Protein AF-A0A6L6GEM6-F1 (afdb_monomer)

Structure (mmCIF, N/CA/C/O backbone):
data_AF-A0A6L6GEM6-F1
#
_entry.id   AF-A0A6L6GEM6-F1
#
loop_
_atom_site.group_PDB
_atom_site.id
_atom_site.type_symbol
_atom_site.label_atom_id
_atom_site.label_alt_id
_atom_site.label_comp_id
_atom_site.label_asym_id
_atom_site.label_entity_id
_atom_site.label_seq_id
_atom_site.pdbx_PDB_ins_code
_atom_site.Cartn_x
_atom_site.Cartn_y
_atom_site.Cartn_z
_atom_site.occupancy
_atom_site.B_iso_or_equiv
_atom_site.auth_seq_id
_atom_site.auth_comp_id
_atom_site.auth_asym_id
_atom_site.auth_atom_id
_atom_site.pdbx_PDB_model_num
ATOM 1 N N . MET A 1 1 ? 0.327 12.393 -10.657 1.00 83.25 1 MET A N 1
ATOM 2 C CA . MET A 1 1 ? -0.596 11.288 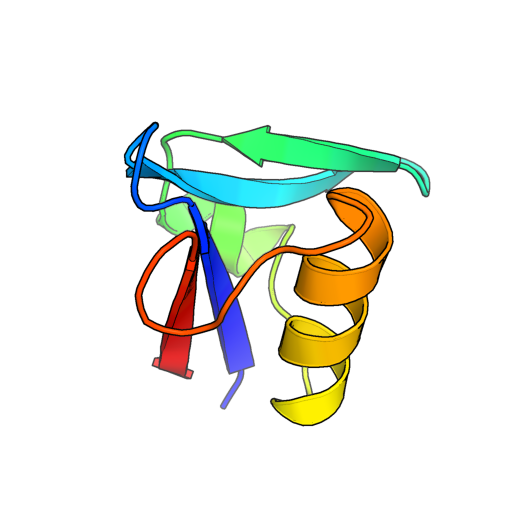-10.338 1.00 83.25 1 MET A CA 1
ATOM 3 C C . MET A 1 1 ? 0.175 10.418 -9.384 1.00 83.25 1 MET A C 1
ATOM 5 O O . MET A 1 1 ? 1.286 10.061 -9.748 1.00 83.25 1 MET A O 1
ATOM 9 N N . GLY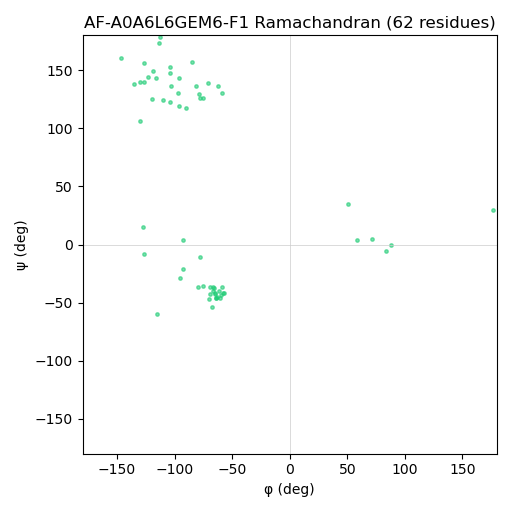 A 1 2 ? -0.336 10.205 -8.178 1.00 90.88 2 GLY A N 1
ATOM 10 C CA . GLY A 1 2 ? 0.330 9.374 -7.179 1.00 90.88 2 GLY A CA 1
ATOM 11 C C . GLY A 1 2 ? -0.470 8.116 -6.878 1.00 90.88 2 GLY A C 1
ATOM 12 O O . GLY A 1 2 ? -1.603 7.957 -7.342 1.00 90.88 2 GLY A O 1
ATOM 13 N N . TYR A 1 3 ? 0.118 7.234 -6.082 1.00 94.69 3 TYR A N 1
ATOM 14 C CA . TYR A 1 3 ? -0.480 5.960 -5.708 1.00 94.69 3 TYR A CA 1
ATOM 15 C C . TYR A 1 3 ? -0.429 5.772 -4.199 1.00 94.69 3 TYR A C 1
ATOM 17 O O . TYR A 1 3 ? 0.571 6.090 -3.567 1.00 94.69 3 TYR A O 1
ATOM 25 N N . ILE A 1 4 ? -1.499 5.236 -3.622 1.00 94.81 4 ILE A N 1
ATOM 26 C CA . ILE A 1 4 ? -1.535 4.828 -2.213 1.00 94.81 4 ILE A CA 1
ATOM 27 C C . ILE A 1 4 ? -1.908 3.351 -2.116 1.00 94.81 4 ILE A C 1
ATOM 29 O O . ILE A 1 4 ? -2.726 2.852 -2.893 1.00 94.81 4 ILE A O 1
ATOM 33 N N . VAL A 1 5 ? -1.313 2.652 -1.154 1.00 94.31 5 VAL A N 1
ATOM 34 C CA . VAL A 1 5 ? -1.573 1.231 -0.890 1.00 94.31 5 VAL A CA 1
ATOM 35 C C . VAL A 1 5 ? -2.584 1.113 0.238 1.00 94.31 5 VAL A C 1
ATOM 37 O O . VAL A 1 5 ? -2.385 1.708 1.294 1.00 94.31 5 VAL A O 1
ATOM 40 N N . LYS A 1 6 ? -3.637 0.319 0.042 1.00 95.12 6 LYS A N 1
ATOM 41 C CA . LYS A 1 6 ? -4.643 0.004 1.059 1.00 95.12 6 LYS A CA 1
ATOM 42 C C . LYS A 1 6 ? -4.688 -1.490 1.327 1.00 95.12 6 LYS A C 1
ATOM 44 O O . LYS A 1 6 ? -4.944 -2.269 0.417 1.00 95.12 6 LYS A O 1
ATOM 49 N N . VAL A 1 7 ? -4.530 -1.882 2.580 1.00 93.50 7 VAL A N 1
ATOM 50 C CA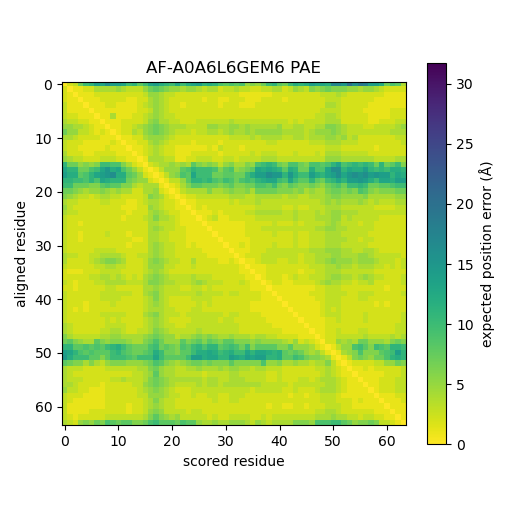 . VAL A 1 7 ? -4.699 -3.257 3.049 1.00 93.50 7 VAL A CA 1
ATOM 51 C C . VAL A 1 7 ? -6.189 -3.586 3.120 1.00 93.50 7 VAL A C 1
ATOM 53 O O . VAL A 1 7 ? -6.961 -2.871 3.757 1.00 93.50 7 VAL A O 1
ATOM 56 N N . VAL A 1 8 ? -6.610 -4.666 2.465 1.00 92.12 8 VAL A N 1
ATOM 57 C CA . VAL A 1 8 ? -8.024 -5.061 2.356 1.00 92.12 8 VAL A CA 1
ATOM 58 C C . VAL A 1 8 ? -8.574 -5.531 3.700 1.00 92.12 8 VAL A C 1
ATOM 60 O O . VAL A 1 8 ? -9.681 -5.142 4.063 1.00 92.12 8 VAL A O 1
ATOM 63 N N . GLU A 1 9 ? -7.802 -6.321 4.451 1.00 89.19 9 GLU A N 1
ATOM 64 C CA . GLU A 1 9 ? -8.250 -6.907 5.723 1.00 89.19 9 GLU A CA 1
ATOM 65 C C . GLU A 1 9 ? -8.552 -5.841 6.787 1.00 89.19 9 GLU A C 1
ATOM 67 O O . GLU A 1 9 ? -9.592 -5.889 7.443 1.00 89.19 9 GLU A O 1
ATOM 72 N N . SER A 1 10 ? -7.662 -4.857 6.942 1.00 90.56 10 SER A N 1
ATOM 73 C CA . SER A 1 10 ? -7.804 -3.790 7.939 1.00 90.56 10 SER A CA 1
ATOM 74 C C . SER A 1 10 ? -8.508 -2.544 7.401 1.00 90.56 10 SER A C 1
ATOM 76 O O . SER A 1 10 ? -9.013 -1.739 8.179 1.00 90.56 10 SER A O 1
ATOM 78 N N . GLY A 1 11 ? -8.530 -2.356 6.080 1.00 92.62 11 GLY A N 1
ATOM 79 C CA . GLY A 1 11 ? -8.974 -1.120 5.442 1.00 92.62 11 GLY A CA 1
ATOM 80 C C . GLY A 1 11 ? -8.009 0.057 5.613 1.00 92.62 11 GLY A C 1
ATOM 81 O O . GLY A 1 11 ? -8.348 1.161 5.181 1.00 92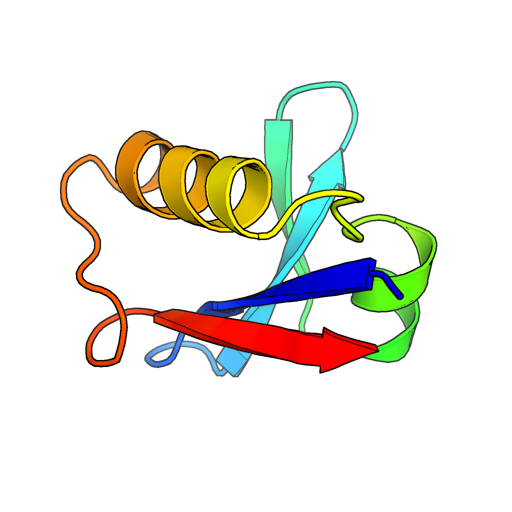.62 11 GLY A O 1
ATOM 82 N N . ASN A 1 12 ? -6.837 -0.164 6.217 1.00 94.81 12 ASN A N 1
ATOM 83 C CA . ASN A 1 12 ? -5.831 0.867 6.456 1.00 94.81 12 ASN A CA 1
ATOM 84 C C . ASN A 1 12 ? -4.931 1.069 5.235 1.00 94.81 12 ASN A C 1
ATOM 86 O O . ASN A 1 12 ? -4.741 0.168 4.423 1.00 94.81 12 ASN A O 1
ATOM 90 N N . TYR A 1 13 ? -4.328 2.244 5.151 1.00 94.75 13 TYR A N 1
ATOM 91 C CA . TYR A 1 13 ? -3.390 2.637 4.116 1.00 94.75 13 TYR A CA 1
ATOM 92 C C . TYR A 1 13 ? -1.963 2.619 4.629 1.00 94.75 13 TYR A C 1
ATOM 94 O O . TYR A 1 13 ? -1.736 2.838 5.817 1.00 94.75 13 TYR A O 1
ATOM 102 N N . PHE A 1 14 ? -1.0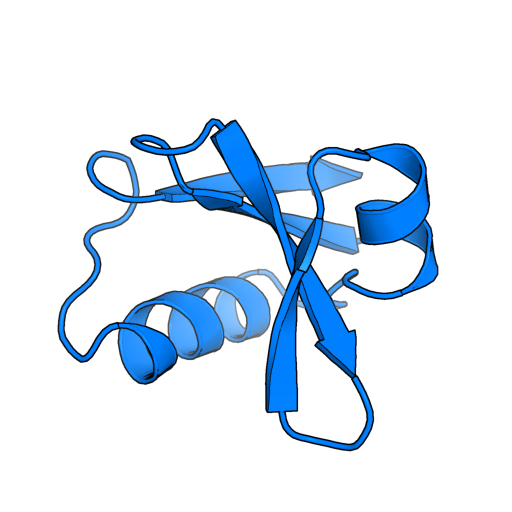08 2.401 3.735 1.00 92.88 14 PHE A N 1
ATOM 103 C CA . PHE A 1 14 ? 0.407 2.544 4.054 1.00 92.88 14 PHE A CA 1
ATOM 104 C C . PHE A 1 14 ? 0.765 4.016 4.244 1.00 92.88 14 PHE A C 1
ATOM 106 O O . PHE A 1 14 ? 0.326 4.866 3.472 1.00 92.88 14 PHE A O 1
ATOM 113 N N . VAL A 1 15 ? 1.586 4.289 5.254 1.00 92.44 15 VAL A N 1
ATOM 114 C CA . VAL A 1 15 ? 2.270 5.570 5.456 1.00 92.44 15 VAL A CA 1
ATOM 115 C C . VAL A 1 15 ? 3.725 5.311 5.818 1.00 92.44 15 VAL A C 1
ATOM 117 O O . VAL A 1 15 ? 4.036 4.375 6.564 1.00 92.44 15 VAL A O 1
ATOM 120 N N . GLY A 1 16 ? 4.620 6.106 5.233 1.00 79.31 16 GLY A N 1
ATOM 121 C CA . GLY A 1 16 ? 6.040 6.039 5.537 1.00 79.31 16 GLY A CA 1
ATOM 122 C C . GLY A 1 16 ? 6.313 6.749 6.856 1.00 79.31 16 GLY A C 1
ATOM 123 O O . GLY A 1 16 ? 5.959 7.911 7.016 1.00 79.31 16 GLY A O 1
ATOM 124 N N . ASN A 1 17 ? 6.953 6.067 7.799 1.00 69.19 17 ASN A N 1
ATOM 125 C CA . ASN A 1 17 ? 7.399 6.664 9.051 1.00 69.19 17 ASN A CA 1
ATOM 126 C C . ASN A 1 17 ? 8.872 6.315 9.284 1.00 69.19 17 ASN A C 1
ATOM 128 O O . ASN A 1 17 ? 9.202 5.171 9.576 1.00 69.19 17 ASN A O 1
ATOM 132 N N . GLU A 1 18 ? 9.759 7.296 9.097 1.00 65.81 18 GLU A N 1
ATOM 133 C CA . GLU A 1 18 ? 11.199 7.188 9.396 1.00 65.81 18 GLU A CA 1
ATOM 134 C C . GLU A 1 18 ? 11.904 5.945 8.799 1.00 65.81 18 GLU A C 1
ATOM 136 O O . GLU 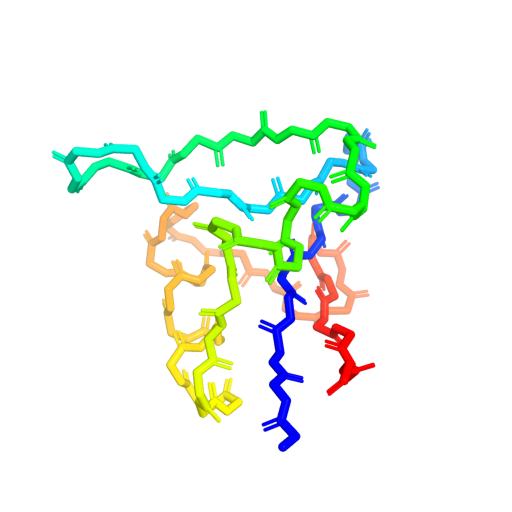A 1 18 ? 12.838 5.396 9.379 1.00 65.81 18 GLU A O 1
ATOM 141 N N . GLY A 1 19 ? 11.487 5.510 7.604 1.00 69.12 19 GLY A N 1
ATOM 142 C CA . GLY A 1 19 ? 12.057 4.341 6.918 1.00 69.12 19 GLY A CA 1
ATOM 143 C C . GLY A 1 19 ? 11.404 3.001 7.280 1.00 69.12 19 GLY A C 1
ATOM 144 O O . GLY A 1 19 ? 11.772 1.975 6.709 1.00 69.12 19 GLY A O 1
ATOM 145 N N . GLU A 1 20 ? 10.410 3.004 8.166 1.00 78.75 20 GLU A N 1
ATOM 146 C CA . GLU A 1 20 ? 9.491 1.893 8.386 1.00 78.75 20 GLU A CA 1
ATOM 147 C C . GLU A 1 20 ? 8.132 2.184 7.745 1.00 78.75 20 GLU A C 1
ATOM 149 O O . GLU A 1 20 ? 7.674 3.324 7.660 1.00 78.75 20 GLU A O 1
ATOM 154 N N . ILE A 1 21 ? 7.466 1.128 7.285 1.00 83.50 21 ILE A N 1
ATOM 155 C CA . ILE A 1 21 ? 6.099 1.234 6.784 1.00 83.50 21 ILE A CA 1
ATOM 156 C C . ILE A 1 21 ? 5.155 0.856 7.903 1.00 83.50 21 ILE A C 1
ATOM 158 O O . ILE A 1 21 ? 5.168 -0.273 8.404 1.00 83.50 21 ILE A O 1
ATOM 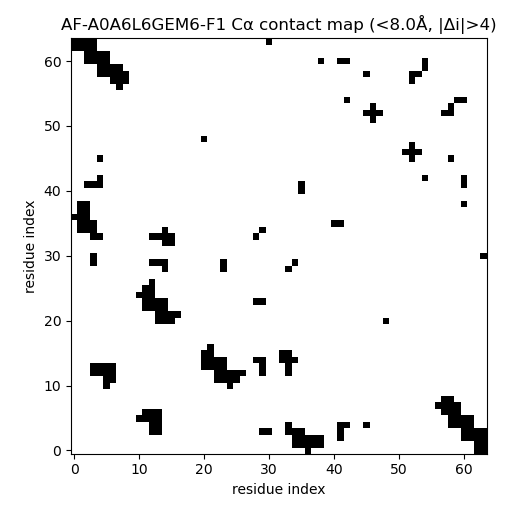162 N N . VAL A 1 22 ? 4.328 1.826 8.261 1.00 89.00 22 VAL A N 1
ATOM 163 C CA . VAL A 1 22 ? 3.216 1.679 9.191 1.00 89.00 22 VAL A CA 1
ATOM 164 C C . VAL A 1 22 ? 1.906 1.857 8.425 1.00 89.00 22 VAL A C 1
ATOM 166 O O . VAL A 1 22 ? 1.895 2.092 7.214 1.00 89.00 22 VAL A O 1
ATOM 169 N N . THR A 1 23 ? 0.777 1.721 9.121 1.00 91.94 23 THR A N 1
ATOM 170 C CA . THR A 1 23 ? -0.540 1.879 8.499 1.00 91.94 23 THR A CA 1
ATOM 171 C C . THR A 1 23 ? -1.411 2.888 9.235 1.00 91.94 23 THR A C 1
ATOM 173 O O . THR A 1 23 ? -1.470 2.843 10.462 1.00 91.94 23 THR A O 1
ATOM 176 N N . THR A 1 24 ? -2.154 3.712 8.498 1.00 93.56 24 THR A N 1
ATOM 177 C CA . THR A 1 24 ? -3.167 4.642 9.025 1.00 93.56 24 THR A CA 1
ATOM 178 C C . THR A 1 24 ? -4.553 4.310 8.475 1.00 93.56 24 THR A C 1
ATOM 180 O O . THR A 1 24 ? -4.697 3.852 7.346 1.00 93.56 24 THR A O 1
ATOM 183 N N . SER A 1 25 ? -5.609 4.567 9.242 1.00 94.75 25 SER A N 1
ATOM 184 C CA . SER A 1 25 ? -6.987 4.506 8.736 1.00 94.75 25 SER A CA 1
ATOM 185 C C . SER A 1 25 ? -7.379 5.746 7.915 1.00 94.75 25 SER A C 1
ATOM 187 O O . SER A 1 25 ? -8.443 5.761 7.294 1.00 94.75 25 SER A O 1
ATOM 189 N N . SER A 1 26 ? -6.562 6.806 7.928 1.00 94.06 26 SER A N 1
ATOM 190 C CA . SER A 1 26 ? -6.856 8.073 7.257 1.00 94.06 26 SER A CA 1
ATOM 191 C C . SER A 1 26 ? -6.337 8.094 5.822 1.00 94.06 26 SER A C 1
ATOM 193 O O . SER A 1 26 ? -5.136 8.052 5.566 1.00 94.06 26 SER A O 1
ATOM 195 N N . ARG A 1 27 ? -7.255 8.224 4.860 1.00 94.00 27 ARG A N 1
ATOM 196 C CA . ARG A 1 27 ? -6.891 8.346 3.442 1.00 94.00 27 ARG A CA 1
ATOM 197 C C . ARG A 1 27 ? -6.150 9.651 3.142 1.00 94.00 27 ARG A C 1
ATOM 199 O O . ARG A 1 27 ? -5.261 9.660 2.304 1.00 94.00 27 ARG A O 1
ATOM 206 N N . GLU A 1 28 ? -6.520 10.750 3.797 1.00 93.94 28 GLU A N 1
ATOM 207 C CA . GLU A 1 28 ? -5.870 12.053 3.590 1.00 93.94 28 GLU A CA 1
ATOM 208 C C . GLU A 1 28 ? -4.418 12.039 4.078 1.00 93.94 28 GLU A C 1
ATOM 210 O O . GLU A 1 28 ? -3.531 12.546 3.397 1.00 93.94 28 GLU A O 1
ATOM 215 N N . GLU A 1 29 ? -4.169 11.384 5.212 1.00 93.50 29 GLU A N 1
ATOM 216 C CA . GLU A 1 29 ? -2.820 11.178 5.747 1.00 93.50 29 GLU A CA 1
ATOM 217 C C . GLU A 1 29 ? -1.994 10.283 4.818 1.00 93.50 29 GLU A C 1
ATOM 219 O O . GLU A 1 29 ? -0.868 10.626 4.479 1.00 93.50 29 GLU A O 1
ATOM 224 N N . ALA A 1 30 ? -2.585 9.204 4.293 1.00 93.88 30 ALA A N 1
ATOM 225 C CA . ALA A 1 30 ? -1.936 8.350 3.299 1.00 93.88 30 ALA A CA 1
ATOM 226 C C . ALA A 1 30 ? -1.539 9.097 2.021 1.00 93.88 30 ALA A C 1
ATOM 228 O O . ALA A 1 30 ? -0.487 8.834 1.453 1.00 93.88 30 ALA A O 1
ATOM 229 N N . ILE A 1 31 ? -2.352 10.056 1.574 1.00 92.88 31 ILE A N 1
ATOM 230 C CA . ILE A 1 31 ? -2.014 10.900 0.421 1.00 92.88 31 ILE A CA 1
ATOM 231 C C . ILE A 1 31 ? -0.863 11.852 0.751 1.00 92.88 31 ILE A C 1
ATOM 233 O O . ILE A 1 31 ? -0.043 12.131 -0.117 1.00 92.88 31 ILE A O 1
ATOM 237 N N . SER A 1 32 ? -0.806 12.362 1.980 1.00 91.94 32 SER A N 1
ATOM 238 C CA . SER A 1 32 ? 0.220 13.322 2.383 1.00 91.94 32 SER A CA 1
ATOM 239 C C . SER A 1 32 ? 1.563 12.667 2.718 1.00 91.94 32 SER A C 1
ATOM 241 O O . SER A 1 32 ? 2.600 13.267 2.453 1.00 91.94 32 SER A O 1
ATOM 243 N N . GLU A 1 33 ? 1.554 11.476 3.323 1.00 89.75 33 GLU A N 1
ATOM 244 C CA . GLU A 1 33 ? 2.740 10.856 3.945 1.00 89.75 33 GLU A CA 1
ATOM 245 C C . GLU A 1 33 ? 3.038 9.431 3.443 1.00 89.75 33 GLU A C 1
ATOM 247 O O . GLU A 1 33 ? 4.075 8.854 3.760 1.00 89.75 33 GLU A O 1
ATOM 252 N N . GLY A 1 34 ? 2.139 8.837 2.658 1.00 88.69 34 GLY A N 1
ATOM 253 C CA . GLY A 1 34 ? 2.249 7.468 2.139 1.00 88.69 34 GLY A CA 1
ATOM 254 C C . GLY A 1 34 ? 2.085 7.357 0.626 1.00 88.69 34 GLY A C 1
ATOM 255 O O . GLY A 1 34 ? 1.833 6.266 0.114 1.00 88.69 34 GLY A O 1
ATOM 256 N N . GLN A 1 35 ? 2.167 8.483 -0.086 1.00 92.56 35 GLN A N 1
ATOM 257 C CA . GLN A 1 35 ? 2.025 8.523 -1.534 1.00 92.56 35 GLN A CA 1
ATOM 258 C C . GLN A 1 35 ? 3.314 8.064 -2.215 1.00 92.56 35 GLN A C 1
ATOM 260 O O . GLN A 1 35 ? 4.394 8.586 -1.952 1.00 92.56 35 GLN A O 1
ATOM 265 N N . PHE A 1 36 ? 3.160 7.136 -3.151 1.00 91.88 36 PHE A N 1
ATOM 266 C CA . PHE A 1 36 ? 4.195 6.702 -4.078 1.00 91.88 36 PHE A CA 1
ATOM 267 C C . PHE A 1 36 ? 4.058 7.454 -5.401 1.00 91.88 36 PHE A C 1
ATOM 269 O O . PHE A 1 36 ? 2.940 7.716 -5.866 1.00 91.88 36 PHE A O 1
ATOM 276 N N . GLU A 1 37 ? 5.189 7.782 -6.021 1.00 91.50 37 GLU A N 1
ATOM 277 C CA . GLU A 1 37 ? 5.205 8.431 -7.335 1.00 91.50 37 GLU A CA 1
ATOM 278 C C . GLU A 1 37 ? 4.880 7.426 -8.448 1.00 91.50 37 GLU A C 1
ATOM 280 O O . GLU A 1 37 ? 4.168 7.754 -9.399 1.00 91.50 37 GLU A O 1
ATOM 285 N N . GLU A 1 38 ? 5.336 6.182 -8.292 1.00 93.19 38 GLU A N 1
ATOM 286 C CA . GLU A 1 38 ? 5.205 5.127 -9.292 1.00 93.19 38 GLU A CA 1
ATOM 287 C C . GLU A 1 38 ? 4.344 3.958 -8.799 1.00 93.19 38 GLU A C 1
ATOM 289 O O . GLU A 1 38 ? 4.398 3.533 -7.643 1.00 93.19 38 GLU A O 1
ATOM 294 N N . TYR A 1 39 ? 3.558 3.385 -9.713 1.00 93.12 39 TYR A N 1
ATOM 295 C CA . TYR A 1 39 ? 2.699 2.237 -9.406 1.00 93.12 39 TYR A CA 1
ATOM 296 C C . TYR A 1 39 ? 3.514 0.991 -9.028 1.00 93.12 39 TYR A C 1
ATOM 298 O O . TYR A 1 39 ? 3.154 0.264 -8.103 1.00 93.12 39 TYR A O 1
ATOM 306 N N . GLU A 1 40 ? 4.608 0.743 -9.755 1.00 92.75 40 GLU A N 1
ATOM 307 C CA . GLU A 1 40 ? 5.527 -0.374 -9.495 1.00 92.75 40 GLU A CA 1
ATOM 308 C C . GLU A 1 40 ? 6.157 -0.260 -8.103 1.00 92.75 40 GLU A C 1
ATOM 310 O O . GLU A 1 40 ? 6.213 -1.255 -7.388 1.00 92.75 40 GLU A O 1
ATOM 315 N N . GLU A 1 41 ? 6.531 0.949 -7.678 1.00 91.69 41 GLU A N 1
ATOM 316 C CA . GLU A 1 41 ? 7.110 1.193 -6.354 1.00 91.69 41 GLU A CA 1
ATOM 317 C C . GLU A 1 41 ? 6.107 0.876 -5.235 1.00 91.69 41 GLU A C 1
ATOM 319 O O . GLU A 1 41 ? 6.429 0.146 -4.294 1.00 91.69 41 GLU A O 1
ATOM 324 N N . ALA A 1 42 ? 4.861 1.347 -5.371 1.00 91.81 42 ALA A N 1
ATOM 325 C CA . ALA A 1 42 ? 3.779 1.033 -4.435 1.00 91.81 42 ALA A CA 1
ATOM 326 C C . ALA A 1 42 ? 3.537 -0.482 -4.334 1.00 91.81 42 ALA A C 1
ATOM 328 O O . ALA A 1 42 ? 3.330 -1.030 -3.247 1.00 91.81 42 ALA A O 1
ATOM 329 N N . LYS A 1 43 ? 3.567 -1.169 -5.480 1.00 92.81 43 LYS A N 1
ATOM 330 C CA . LYS A 1 43 ? 3.354 -2.611 -5.567 1.00 92.81 43 LYS A CA 1
ATOM 331 C C . LYS A 1 43 ? 4.494 -3.394 -4.916 1.00 92.81 43 LYS A C 1
ATOM 333 O O . LYS A 1 43 ? 4.214 -4.217 -4.048 1.00 92.81 43 LYS A O 1
ATOM 338 N N . GLU A 1 44 ? 5.740 -3.137 -5.308 1.00 91.31 44 GLU A N 1
ATOM 339 C CA . GLU A 1 44 ? 6.925 -3.823 -4.774 1.00 91.31 44 GLU A CA 1
ATOM 340 C C . GLU A 1 44 ? 7.003 -3.658 -3.255 1.00 91.31 44 GLU A C 1
ATOM 342 O O . GLU A 1 44 ? 7.217 -4.619 -2.517 1.00 91.31 44 GLU A O 1
ATOM 347 N N . THR A 1 45 ? 6.717 -2.448 -2.782 1.00 89.88 45 THR A N 1
ATOM 348 C CA . THR A 1 45 ? 6.688 -2.126 -1.362 1.00 89.88 45 THR A CA 1
ATOM 349 C C . THR A 1 45 ? 5.657 -2.959 -0.592 1.00 89.88 45 THR A C 1
ATOM 351 O O . THR A 1 45 ? 5.972 -3.520 0.462 1.00 89.88 45 THR A O 1
ATOM 354 N N . ALA A 1 46 ? 4.434 -3.084 -1.114 1.00 89.62 46 ALA A N 1
ATOM 355 C CA . ALA A 1 46 ? 3.382 -3.903 -0.511 1.00 89.62 46 ALA A CA 1
ATOM 356 C C . ALA A 1 46 ? 3.743 -5.396 -0.474 1.00 89.62 46 ALA A C 1
ATOM 358 O O . ALA A 1 46 ? 3.594 -6.051 0.563 1.00 89.62 46 ALA A O 1
ATOM 359 N N . GLU A 1 47 ? 4.266 -5.923 -1.581 1.00 90.25 47 GLU A N 1
ATOM 360 C CA . GLU A 1 47 ? 4.666 -7.328 -1.697 1.00 90.25 47 GLU A CA 1
ATOM 361 C C . GLU A 1 47 ? 5.854 -7.658 -0.774 1.00 90.25 47 GLU A C 1
ATOM 363 O O . GLU A 1 47 ? 5.870 -8.721 -0.142 1.00 90.25 47 GLU A O 1
ATOM 368 N N . TYR A 1 48 ? 6.808 -6.731 -0.627 1.00 86.19 48 TYR A N 1
ATOM 369 C CA . TYR A 1 48 ? 7.971 -6.879 0.248 1.00 86.19 48 TYR A CA 1
ATOM 370 C C . TYR A 1 48 ? 7.602 -6.820 1.736 1.00 86.19 48 TYR A C 1
ATOM 372 O O . TYR A 1 48 ? 8.018 -7.689 2.509 1.00 86.19 48 TYR A O 1
ATOM 380 N N . TRP A 1 49 ? 6.792 -5.836 2.149 1.00 81.69 49 TRP A N 1
ATOM 381 C CA . TRP A 1 49 ? 6.455 -5.603 3.560 1.00 81.69 49 TRP A CA 1
ATOM 382 C C . TRP A 1 49 ? 5.771 -6.811 4.213 1.00 81.69 49 TRP A C 1
ATOM 384 O O . TRP A 1 49 ? 6.132 -7.220 5.317 1.00 81.69 49 TRP A O 1
ATOM 394 N N . SER A 1 50 ? 4.826 -7.436 3.507 1.00 72.19 50 SER A N 1
ATOM 395 C CA . SER A 1 50 ? 4.054 -8.566 4.043 1.00 72.19 50 SER A CA 1
ATOM 396 C C . SER A 1 50 ? 4.652 -9.938 3.714 1.00 72.19 50 SER A C 1
ATOM 398 O O . SER A 1 50 ? 4.076 -10.977 4.032 1.00 72.19 50 SER A O 1
ATOM 400 N N . LYS A 1 51 ? 5.823 -9.972 3.066 1.00 73.06 51 LYS A N 1
ATOM 401 C CA . LYS A 1 51 ? 6.522 -11.192 2.630 1.00 73.06 51 LYS A CA 1
ATOM 402 C C . LYS A 1 51 ? 5.747 -12.111 1.675 1.00 73.06 51 LYS A C 1
ATOM 404 O O . LYS A 1 51 ? 6.288 -13.178 1.397 1.00 73.06 51 LYS A O 1
ATOM 409 N N . GLN A 1 52 ? 4.537 -11.757 1.209 1.00 77.62 52 GLN A N 1
ATOM 410 C CA . GLN A 1 52 ? 3.767 -12.453 0.152 1.00 77.62 52 GLN A CA 1
ATOM 411 C C . GLN A 1 52 ? 2.361 -11.862 -0.123 1.00 77.62 52 GLN A C 1
ATOM 413 O O . GLN A 1 52 ? 1.449 -12.588 -0.510 1.00 77.62 52 GLN A O 1
ATOM 418 N N . MET A 1 53 ? 2.153 -10.559 0.075 1.00 87.81 53 MET A N 1
ATOM 419 C CA . MET A 1 53 ? 0.849 -9.931 -0.178 1.00 87.81 53 MET A CA 1
ATOM 420 C C . MET A 1 53 ? 0.438 -10.033 -1.656 1.00 87.81 53 MET A C 1
ATOM 422 O O . MET A 1 53 ? 1.249 -9.771 -2.538 1.00 87.81 53 MET A O 1
ATOM 426 N N . VAL A 1 54 ? -0.822 -10.372 -1.938 1.00 90.94 54 VAL A N 1
ATOM 427 C CA . VAL A 1 54 ? -1.367 -10.495 -3.297 1.00 90.94 54 VAL A CA 1
ATOM 428 C C . VAL A 1 54 ? -2.248 -9.292 -3.632 1.00 90.94 54 VAL A C 1
ATOM 430 O O . VAL A 1 54 ? -3.251 -9.016 -2.967 1.00 90.94 54 VAL A O 1
ATOM 433 N N . LEU A 1 55 ? -1.902 -8.594 -4.716 1.00 92.31 55 LEU A N 1
ATOM 434 C CA . LEU A 1 55 ? -2.686 -7.474 -5.233 1.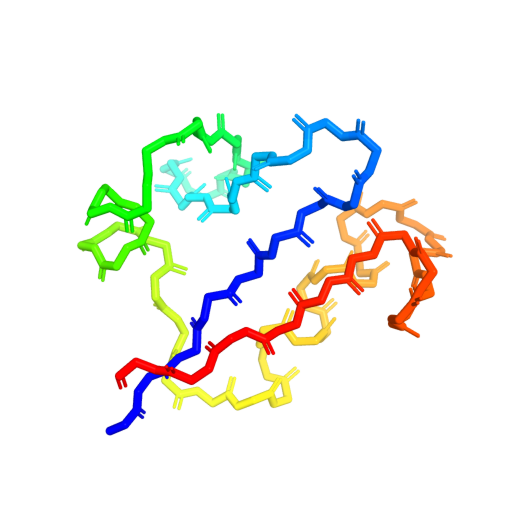00 92.31 55 LEU A CA 1
ATOM 435 C C . LEU A 1 55 ? -4.118 -7.911 -5.582 1.00 92.31 55 LEU A C 1
ATOM 437 O O . LEU A 1 55 ? -4.335 -8.881 -6.308 1.00 92.31 55 LEU A O 1
ATOM 441 N N . GLY A 1 56 ? -5.101 -7.155 -5.101 1.00 91.25 56 GLY A N 1
ATOM 442 C CA . GLY A 1 56 ? -6.529 -7.414 -5.292 1.00 91.25 56 GLY A CA 1
ATOM 443 C C . GLY A 1 56 ? -7.130 -8.414 -4.302 1.00 91.25 56 GLY A C 1
ATOM 444 O O . GLY A 1 56 ? -8.346 -8.596 -4.311 1.00 91.25 56 GLY A O 1
ATOM 445 N N . VAL A 1 57 ? -6.312 -9.034 -3.448 1.00 91.81 57 VAL A N 1
ATOM 446 C CA . VAL A 1 57 ? -6.759 -9.942 -2.381 1.00 91.81 57 VAL A CA 1
ATOM 447 C C . VAL A 1 57 ? -6.420 -9.342 -1.025 1.00 91.81 57 VAL A C 1
ATOM 449 O O . VAL A 1 57 ? -7.319 -9.049 -0.242 1.00 91.81 57 VAL A O 1
ATOM 452 N N . ASP A 1 58 ? -5.135 -9.098 -0.784 1.00 92.44 58 ASP A N 1
ATOM 453 C CA . ASP A 1 58 ? -4.638 -8.623 0.506 1.00 92.44 58 ASP A CA 1
ATOM 454 C C . ASP A 1 58 ? -4.500 -7.099 0.544 1.00 92.44 58 ASP A C 1
ATOM 456 O O . ASP A 1 58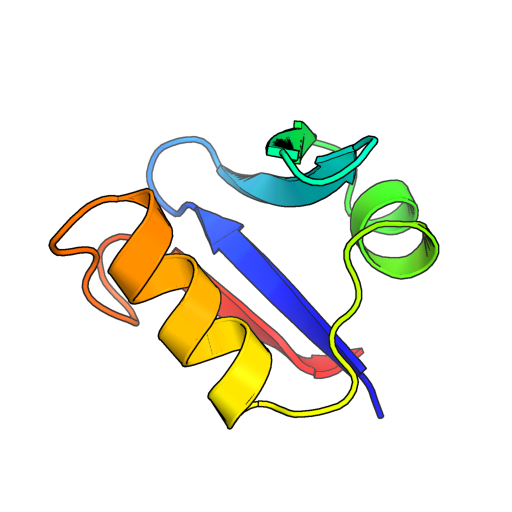 ? -4.646 -6.478 1.597 1.00 92.44 58 ASP A O 1
ATOM 460 N N . TYR A 1 59 ? -4.244 -6.477 -0.607 1.00 94.25 59 TYR A N 1
ATOM 461 C CA . TYR A 1 59 ? -4.145 -5.028 -0.744 1.00 94.25 59 TYR A CA 1
ATOM 462 C C . TYR A 1 59 ? -4.647 -4.547 -2.107 1.00 94.25 59 TYR A C 1
ATOM 464 O O . TYR A 1 59 ? -4.709 -5.306 -3.073 1.00 94.25 59 TYR A O 1
ATOM 472 N N . ILE A 1 60 ? -4.986 -3.265 -2.199 1.00 95.25 60 ILE A N 1
ATOM 473 C CA . ILE A 1 60 ? -5.293 -2.565 -3.448 1.00 95.25 60 ILE A CA 1
ATOM 474 C C . ILE A 1 60 ? -4.426 -1.313 -3.569 1.00 95.25 60 ILE A C 1
ATOM 476 O O . ILE A 1 60 ? -3.974 -0.765 -2.565 1.00 95.25 60 ILE A O 1
ATOM 480 N N . ILE A 1 61 ? -4.217 -0.855 -4.801 1.00 95.31 61 ILE A N 1
ATOM 481 C CA . ILE A 1 61 ? -3.537 0.408 -5.093 1.00 95.31 61 ILE A CA 1
ATOM 482 C C . ILE A 1 61 ? -4.574 1.383 -5.645 1.00 95.31 61 ILE A C 1
ATOM 484 O O . ILE A 1 61 ? -5.251 1.078 -6.629 1.00 95.31 61 ILE A O 1
ATOM 488 N N . GLU A 1 62 ? -4.698 2.547 -5.015 1.00 94.94 62 GLU A N 1
ATOM 489 C CA . GLU A 1 62 ? -5.574 3.628 -5.468 1.00 94.94 62 GLU A CA 1
ATOM 490 C C . GLU A 1 62 ? -4.751 4.730 -6.140 1.00 94.94 62 GLU A C 1
ATOM 492 O O . GLU A 1 62 ? -3.717 5.141 -5.617 1.00 94.94 62 GLU A O 1
ATOM 497 N N . SER A 1 63 ? -5.232 5.241 -7.275 1.00 93.88 63 SER A N 1
ATOM 498 C CA . SER A 1 63 ? -4.684 6.443 -7.911 1.00 93.88 63 SER A CA 1
ATOM 499 C C . SER A 1 63 ? -5.228 7.711 -7.248 1.00 93.88 63 SER A C 1
ATOM 501 O O . SER A 1 63 ? -6.442 7.808 -7.023 1.00 93.88 63 SER A O 1
ATOM 503 N N . VAL A 1 64 ? -4.358 8.692 -7.008 1.00 90.62 64 VAL A N 1
ATOM 504 C CA . VAL A 1 64 ? -4.663 9.990 -6.377 1.00 90.62 64 VAL A CA 1
ATOM 505 C C . VAL A 1 64 ? -4.117 11.180 -7.161 1.00 90.62 64 VAL A C 1
ATOM 507 O O . VAL A 1 64 ? -3.068 11.059 -7.846 1.00 90.62 64 VAL A O 1
#

Organism: NCBI:txid2665161

Sequence (64 aa):
MGYIVKVVESGNYFVGNEGEIVTTSSREEAISEGQFEEYEEAKETAEYWSKQMVLGVDYIIESV

Secondary structure (DSSP, 8-state):
--EEEEETTT--EEEEETTEEEEES-HHHHHHHS-BSSHHHHHHHHHHHTSS--BTTTEEEEE-

Solvent-accessible surface area (backbone atoms only — not comparable to full-atom values): 3568 Å² total; per-residue (Å²): 114,32,27,34,40,31,34,54,86,80,62,25,22,36,26,61,50,99,91,42,82,47,73,37,80,46,67,70,54,18,61,75,50,22,52,26,77,41,67,65,57,46,48,52,50,49,31,58,76,65,74,68,48,44,84,80,68,46,27,44,78,46,82,87

Radius of gyration: 10.24 Å; Cα contacts (8 Å, |Δi|>4): 117; chains: 1; bounding box: 21×26×20 Å

pLDDT: mean 89.49, std 6.96, range [65.81, 95.31]

Foldseek 3Di:
DWKWKAFPVVRWIWFDDPNDTDTDNDPVRCVVGVIHPDPVVNVVVQCVNVVHDDEPPGMHMDDD

Mean predicted aligned error: 3.61 Å

Nearest PDB structures (foldseek):
  8qkh-assembly1_N  TM=5.139E-01  e=3.632E-01  Staphylococcus phage 812
  1ups-assembly2_B  TM=7.606E-01  e=2.601E+00  Clostridium perfringens
  5e4l-assembly1_A  TM=7.361E-01  e=5.937E+00  Homo sapiens